Protein AF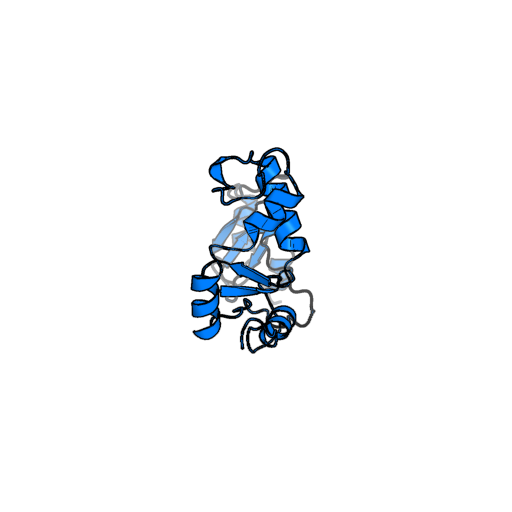-A0A9N9IP94-F1 (afdb_monomer_lite)

Radius of gyration: 28.63 Å; chains: 1; bounding box: 44×35×81 Å

Foldseek 3Di:
DPPFDPVVLVVDPQWLDADPQQQWTQGQLRDIFGHPDRRDCPSVVCCVPVPVRPDDVPDRPVVVVVRVVPPDPDPPLDKDFAPAAQDPLLLVVVVVPPPPDLLVLLCVVCVVQRPPDDDPRVVRDDPVRVVVSVVVCLVPDQWDDDPSHIAGSPDPRMDSDPVSHDPSSVVVVPDPSSD

pLDDT: mean 76.71, std 12.5, range [44.09, 94.31]

Secondary structure (DSSP, 8-state):
-----HHHHHT-TTEEEE-TTSSEEEETTS-EEE-SSTT-HHHHHHHHHTT-----TT---GGGTT-S----S------EE---B-SHHHHHHHHHHTTSSHHHHHHHH-TTTS-SS----TTT--HHHHHHHHHHHHHH-SEEEETTEEEETT--SEES-TTS--HHHHHHHT-GGG-

Structure (mmCIF, N/CA/C/O backbone):
data_AF-A0A9N9IP94-F1
#
_entry.id   AF-A0A9N9IP94-F1
#
loop_
_atom_site.group_PDB
_atom_site.id
_atom_site.type_symbol
_atom_site.label_atom_id
_atom_site.label_alt_id
_atom_site.label_comp_id
_atom_site.label_asym_id
_atom_site.label_entity_id
_atom_site.label_seq_id
_atom_site.pdbx_PDB_ins_code
_atom_site.Cartn_x
_atom_site.Cartn_y
_atom_site.Cartn_z
_atom_site.occupancy
_atom_site.B_iso_or_equiv
_atom_site.auth_seq_id
_atom_site.auth_comp_id
_atom_site.auth_asym_id
_atom_site.auth_atom_id
_atom_site.pdbx_PDB_model_num
ATOM 1 N N . MET A 1 1 ? -20.287 10.902 54.908 1.00 44.88 1 MET A N 1
ATOM 2 C CA . MET A 1 1 ? -19.277 11.498 54.001 1.00 44.88 1 MET A CA 1
ATOM 3 C C . MET A 1 1 ? -18.445 10.383 53.386 1.00 44.88 1 MET A C 1
ATOM 5 O O . MET A 1 1 ? -17.736 9.701 54.119 1.00 44.88 1 MET A O 1
ATOM 9 N N . VAL A 1 2 ? -18.568 10.145 52.079 1.00 49.66 2 VAL A N 1
ATOM 10 C CA . VAL A 1 2 ? -17.808 9.090 51.387 1.00 49.66 2 VAL A CA 1
ATOM 11 C C . VAL A 1 2 ? -16.351 9.548 51.282 1.00 49.66 2 VAL A C 1
ATOM 13 O O . VAL A 1 2 ? -16.037 10.498 50.570 1.00 49.66 2 VAL A O 1
ATOM 16 N N . LYS A 1 3 ? -15.464 8.942 52.081 1.00 61.16 3 LYS A N 1
ATOM 17 C CA . LYS A 1 3 ? -14.059 9.372 52.201 1.00 61.16 3 LYS A CA 1
ATOM 18 C C . LYS A 1 3 ? -13.213 9.046 50.963 1.00 61.16 3 LYS A C 1
ATOM 20 O O . LYS A 1 3 ? -12.215 9.722 50.756 1.00 61.16 3 LYS A O 1
ATOM 25 N N . TYR A 1 4 ? -13.626 8.078 50.144 1.00 65.44 4 TYR A N 1
ATOM 26 C CA . TYR A 1 4 ? -12.831 7.536 49.039 1.00 65.44 4 TYR A CA 1
ATOM 27 C C . TYR A 1 4 ? -13.670 7.509 47.760 1.00 65.44 4 TYR A C 1
ATOM 29 O O . TYR A 1 4 ? -14.569 6.681 47.630 1.00 65.44 4 TYR A O 1
ATOM 37 N N . THR A 1 5 ? -13.412 8.434 46.835 1.00 69.25 5 THR A N 1
ATOM 38 C CA . THR A 1 5 ? -14.057 8.445 45.515 1.00 69.25 5 THR A CA 1
ATOM 39 C C . THR A 1 5 ? -13.023 8.643 44.417 1.00 69.25 5 THR A C 1
ATOM 41 O O . THR A 1 5 ? -11.992 9.295 44.612 1.00 69.25 5 THR A O 1
ATOM 44 N N . LYS A 1 6 ? -13.316 8.090 43.237 1.00 73.69 6 LYS A N 1
ATOM 45 C CA . LYS A 1 6 ? -12.476 8.221 42.043 1.00 73.69 6 LYS A CA 1
ATOM 46 C C . LYS A 1 6 ? -12.249 9.688 41.668 1.00 73.69 6 LYS A C 1
ATOM 48 O O . LYS A 1 6 ? -11.136 10.033 41.277 1.00 73.69 6 LYS A O 1
ATOM 53 N N . GLU A 1 7 ? -13.255 10.557 41.834 1.00 73.25 7 GLU A N 1
ATOM 54 C CA . GLU A 1 7 ? -13.117 11.977 41.482 1.00 73.25 7 GLU A CA 1
ATOM 55 C C . GLU A 1 7 ? -12.096 12.695 42.364 1.00 73.25 7 GLU A C 1
ATOM 57 O O . GLU A 1 7 ? -11.336 13.523 41.870 1.00 73.25 7 GLU A O 1
ATOM 62 N N . ARG A 1 8 ? -12.047 12.380 43.665 1.00 72.88 8 ARG A N 1
ATOM 63 C CA . ARG A 1 8 ? -11.062 12.979 44.578 1.00 72.88 8 ARG A CA 1
ATOM 64 C C . ARG A 1 8 ? -9.642 12.590 44.206 1.00 72.88 8 ARG A C 1
ATOM 66 O O . ARG A 1 8 ? -8.758 13.439 44.215 1.00 72.88 8 ARG A O 1
ATOM 73 N N . LEU A 1 9 ? -9.445 11.330 43.831 1.00 75.62 9 LEU A N 1
ATOM 74 C CA . LEU A 1 9 ? -8.135 10.836 43.441 1.00 75.62 9 LEU A CA 1
ATOM 75 C C . LEU A 1 9 ? -7.680 11.475 42.121 1.00 75.62 9 LEU A C 1
ATOM 77 O O . LEU A 1 9 ? -6.569 11.997 42.062 1.00 75.62 9 LEU A O 1
ATOM 81 N N . LEU A 1 10 ? -8.567 11.551 41.120 1.00 73.38 10 LEU A N 1
ATOM 82 C CA . LEU A 1 10 ? -8.315 12.183 39.814 1.00 73.38 10 LEU A CA 1
ATOM 83 C C . LEU A 1 10 ? -7.973 13.677 39.883 1.00 73.38 10 LEU A C 1
ATOM 85 O O . LEU A 1 10 ? -7.306 14.175 38.982 1.00 73.38 10 LEU A O 1
ATOM 89 N N . LYS A 1 11 ? -8.386 14.396 40.936 1.00 78.31 11 LYS A N 1
ATOM 90 C CA . LYS A 1 11 ? -7.992 15.803 41.131 1.00 78.31 11 LYS A CA 1
ATOM 91 C C . LYS A 1 11 ? -6.483 15.985 41.317 1.00 78.31 11 LYS A C 1
ATOM 93 O O . LYS A 1 11 ? -5.996 17.103 41.175 1.00 78.31 11 LYS A O 1
ATOM 98 N N . ASN A 1 12 ? -5.738 14.923 41.634 1.00 75.00 12 ASN A N 1
ATOM 99 C CA . ASN A 1 12 ? -4.294 15.015 41.801 1.00 75.00 12 ASN A CA 1
ATOM 100 C C . ASN A 1 12 ? -3.590 15.097 40.435 1.00 75.00 12 ASN A C 1
ATOM 102 O O . ASN A 1 12 ? -3.610 14.119 39.683 1.00 75.00 12 ASN A O 1
ATOM 106 N N . PRO A 1 13 ? -2.864 16.192 40.136 1.00 75.31 13 PRO A N 1
ATOM 107 C CA . PRO A 1 13 ? -2.218 16.403 38.837 1.00 75.31 13 PRO A CA 1
ATOM 108 C C . PRO A 1 13 ? -1.090 15.404 38.540 1.00 75.31 13 PRO A C 1
ATOM 110 O O . PRO A 1 13 ? -0.575 15.374 37.426 1.00 75.31 13 PRO A O 1
ATOM 113 N N . MET A 1 14 ? -0.689 14.600 39.526 1.00 74.94 14 MET A N 1
ATOM 114 C CA . MET A 1 14 ? 0.369 13.594 39.436 1.00 74.94 14 MET A CA 1
ATOM 115 C C . MET A 1 14 ? -0.123 12.222 38.957 1.00 74.94 14 MET A C 1
ATOM 117 O O . MET A 1 14 ? 0.700 11.333 38.745 1.00 74.94 14 MET A O 1
ATOM 121 N N . ILE A 1 15 ? -1.432 12.027 38.792 1.00 79.75 15 ILE A N 1
ATOM 122 C CA . ILE A 1 15 ? -2.016 10.754 38.354 1.00 79.75 15 ILE A CA 1
ATOM 123 C C . ILE A 1 15 ? -2.188 10.756 36.836 1.00 79.75 15 ILE A C 1
ATOM 125 O O . ILE A 1 15 ? -2.758 11.684 36.271 1.00 79.75 15 ILE A O 1
ATOM 129 N N . VAL A 1 16 ? -1.699 9.701 36.184 1.00 78.50 16 VAL A N 1
ATOM 130 C CA . VAL A 1 16 ? -1.864 9.463 34.739 1.00 78.50 16 VAL A CA 1
ATOM 131 C C . VAL A 1 16 ? -3.019 8.505 34.485 1.00 78.50 16 VAL A C 1
ATOM 133 O O . VAL A 1 16 ? -3.839 8.718 33.597 1.00 78.50 16 VAL A O 1
ATOM 136 N N . HIS A 1 17 ? -3.085 7.432 35.272 1.00 80.25 17 HIS A N 1
ATOM 137 C CA . HIS A 1 17 ? -4.063 6.371 35.087 1.00 80.25 17 HIS A CA 1
ATOM 138 C C . HIS A 1 17 ? -4.477 5.770 36.430 1.00 80.25 17 HIS A C 1
ATOM 140 O O . HIS A 1 17 ? -3.678 5.698 37.364 1.00 80.25 17 HIS A O 1
ATOM 146 N N . ILE A 1 18 ? -5.729 5.327 36.506 1.00 79.31 18 ILE A N 1
ATOM 147 C CA . ILE A 1 18 ? -6.293 4.575 37.625 1.00 79.31 18 ILE A CA 1
ATOM 148 C C . ILE A 1 18 ? -6.847 3.291 37.023 1.00 79.31 18 ILE A C 1
ATOM 150 O O . ILE A 1 18 ? -7.626 3.372 36.071 1.00 79.31 18 ILE A O 1
ATOM 154 N N . SER A 1 19 ? -6.468 2.143 37.579 1.00 79.88 19 SER A N 1
ATOM 155 C CA . SER A 1 19 ? -6.988 0.853 37.135 1.00 79.88 19 SER A CA 1
ATOM 156 C C . SER A 1 19 ? -8.506 0.769 37.307 1.00 79.88 19 SER A C 1
ATOM 158 O O . SER A 1 19 ? -9.093 1.431 38.170 1.00 79.88 19 SER A O 1
ATOM 160 N N . ASP A 1 20 ? -9.158 -0.079 36.514 1.00 74.12 20 ASP A N 1
ATOM 161 C CA . ASP A 1 20 ? -10.619 -0.229 36.542 1.00 74.12 20 ASP A CA 1
ATOM 162 C C . ASP A 1 20 ? -11.141 -0.696 37.911 1.00 74.12 20 ASP A C 1
ATOM 164 O O . ASP A 1 20 ? -12.222 -0.296 38.339 1.00 74.12 20 ASP A O 1
ATOM 168 N N . CYS A 1 21 ? -10.336 -1.465 38.651 1.00 73.44 21 CYS A N 1
ATOM 169 C CA . CYS A 1 21 ? -10.636 -1.890 40.019 1.00 73.44 21 CYS A CA 1
ATOM 170 C C . CYS A 1 21 ? -10.331 -0.822 41.089 1.00 73.44 21 CYS A C 1
ATOM 172 O O . CYS A 1 21 ? -10.621 -1.033 42.266 1.00 73.44 21 CYS A O 1
ATOM 174 N N . GLY A 1 22 ? -9.729 0.312 40.714 1.00 72.94 22 GLY A N 1
ATOM 175 C CA . GLY A 1 22 ? -9.404 1.423 41.613 1.00 72.94 22 GLY A CA 1
ATOM 176 C C . GLY A 1 22 ? -8.302 1.129 42.635 1.00 72.94 22 GLY A C 1
ATOM 177 O O . GLY A 1 22 ? -8.062 1.957 43.512 1.00 72.94 22 GLY A O 1
ATOM 178 N N . LEU A 1 23 ? -7.653 -0.035 42.546 1.00 81.75 23 LEU A N 1
ATOM 179 C CA . LEU A 1 23 ? -6.617 -0.502 43.475 1.00 81.75 23 LEU A CA 1
ATOM 180 C C . LEU A 1 23 ? -5.198 -0.173 43.014 1.00 81.75 23 LEU A C 1
ATOM 182 O O . LEU A 1 23 ? -4.262 -0.337 43.787 1.00 81.75 23 LEU A O 1
ATOM 186 N N . GLU A 1 24 ? -5.013 0.283 41.780 1.00 84.19 24 GLU A N 1
ATOM 187 C CA . GLU A 1 24 ? -3.702 0.655 41.259 1.00 84.19 24 GLU A CA 1
ATOM 188 C C . GLU A 1 24 ? -3.777 2.027 40.603 1.00 84.19 24 GLU A C 1
ATOM 190 O O . GLU A 1 24 ? -4.726 2.344 39.881 1.00 84.19 24 GLU A O 1
ATOM 195 N N . VAL A 1 25 ? -2.765 2.850 40.861 1.00 84.38 25 VAL A N 1
ATOM 196 C CA . VAL A 1 25 ? -2.620 4.164 40.237 1.00 84.38 25 VAL A CA 1
ATOM 197 C C . VAL A 1 25 ? -1.240 4.318 39.634 1.00 84.38 25 VAL A C 1
ATOM 199 O O . VAL A 1 25 ? -0.229 3.979 40.249 1.00 84.38 25 VAL A O 1
ATOM 202 N N . THR A 1 26 ? -1.198 4.862 38.427 1.00 82.19 26 THR A N 1
ATOM 203 C CA . THR A 1 26 ? 0.042 5.190 37.734 1.00 82.19 26 THR A CA 1
ATOM 204 C C . THR A 1 26 ? 0.355 6.657 37.968 1.00 82.19 26 THR A C 1
ATOM 206 O O . THR A 1 26 ? -0.405 7.543 37.568 1.00 82.19 26 THR A O 1
ATOM 209 N N . CYS A 1 27 ? 1.484 6.913 38.621 1.00 82.69 27 CYS A N 1
ATOM 210 C CA . CYS A 1 27 ? 2.019 8.256 38.805 1.00 82.69 27 CYS A CA 1
ATOM 211 C C . CYS A 1 27 ? 2.689 8.752 37.511 1.00 82.69 27 CYS A C 1
ATOM 213 O O . CYS A 1 27 ? 3.225 7.952 36.743 1.00 82.69 27 CYS A O 1
ATOM 215 N N . LYS A 1 28 ? 2.758 10.072 37.297 1.00 79.12 28 LYS A N 1
ATOM 216 C CA . LYS A 1 28 ? 3.520 10.708 36.202 1.00 79.12 28 LYS A CA 1
ATOM 217 C C . LYS A 1 28 ? 5.004 10.339 36.182 1.00 79.12 28 LYS A C 1
ATOM 219 O O . LYS A 1 28 ? 5.631 10.401 35.129 1.00 79.12 28 LYS A O 1
ATOM 224 N N . CYS A 1 29 ? 5.560 9.895 37.311 1.00 75.44 29 CYS A N 1
ATOM 225 C CA . CYS A 1 29 ? 6.908 9.325 37.359 1.00 75.44 29 CYS A CA 1
ATOM 226 C C . CYS A 1 29 ? 7.031 7.952 36.659 1.00 75.44 29 CYS A C 1
ATOM 228 O O . CYS A 1 29 ? 8.127 7.405 36.591 1.00 75.44 29 CYS A O 1
ATOM 230 N N . GLY A 1 30 ? 5.927 7.369 36.176 1.00 73.62 30 GLY A N 1
ATOM 231 C CA . GLY A 1 30 ? 5.867 6.050 35.539 1.00 73.62 30 GLY A CA 1
ATOM 232 C C . GLY A 1 30 ? 5.705 4.879 36.514 1.00 73.62 30 GLY A C 1
ATOM 233 O O . GLY A 1 30 ? 5.562 3.740 36.080 1.00 73.62 30 GLY A O 1
ATOM 234 N N . LYS A 1 31 ? 5.707 5.124 37.832 1.00 81.25 31 LYS A N 1
ATOM 235 C CA . LYS A 1 31 ? 5.550 4.069 38.842 1.00 81.25 31 LYS A CA 1
ATOM 236 C C . LYS A 1 31 ? 4.079 3.694 39.029 1.00 81.25 31 LYS A C 1
ATOM 238 O O . LYS A 1 31 ? 3.238 4.566 39.251 1.00 81.25 31 LYS A O 1
ATOM 243 N N . VAL A 1 32 ? 3.806 2.390 39.021 1.00 84.62 32 VAL A N 1
ATOM 244 C CA . VAL A 1 32 ? 2.514 1.817 39.422 1.00 84.62 32 VAL A CA 1
ATOM 245 C C . VAL A 1 32 ? 2.498 1.640 40.939 1.00 84.62 32 VAL A C 1
ATOM 247 O O . VAL A 1 32 ? 3.391 1.016 41.517 1.00 84.62 32 VAL A O 1
ATOM 250 N N . ILE A 1 33 ? 1.497 2.219 41.593 1.00 83.19 33 ILE A N 1
ATOM 251 C CA . ILE A 1 33 ? 1.335 2.235 43.046 1.00 83.19 33 ILE A CA 1
ATOM 252 C C . ILE A 1 33 ? 0.079 1.443 43.386 1.00 83.19 33 ILE A C 1
ATOM 254 O O . ILE A 1 33 ? -1.024 1.818 42.992 1.00 83.19 33 ILE A O 1
ATOM 258 N N . LYS A 1 34 ? 0.253 0.356 44.140 1.00 84.62 34 LYS A N 1
ATOM 259 C CA . LYS A 1 34 ? -0.853 -0.460 44.647 1.00 84.62 34 LYS A CA 1
ATOM 260 C C . LYS A 1 34 ? -1.420 0.170 45.912 1.00 84.62 34 LYS A C 1
ATOM 262 O O . LYS A 1 34 ? -0.703 0.349 46.894 1.00 84.62 34 LYS A O 1
ATOM 267 N N . LEU A 1 35 ? -2.698 0.508 45.882 1.00 82.81 35 LEU A N 1
ATOM 268 C CA . LEU A 1 35 ? -3.445 1.042 47.008 1.00 82.81 35 LEU A CA 1
ATOM 269 C C . LEU A 1 35 ? -3.947 -0.107 47.888 1.00 82.81 35 LEU A C 1
ATOM 271 O O . LEU A 1 35 ? -4.323 -1.170 47.400 1.00 82.81 35 LEU A O 1
ATOM 275 N N . LYS A 1 36 ? -3.991 0.113 49.207 1.00 76.94 36 LYS A N 1
ATOM 276 C CA . LYS A 1 36 ? -4.551 -0.868 50.158 1.00 76.94 36 LYS A CA 1
ATOM 277 C C . LYS A 1 36 ? -6.078 -0.961 50.081 1.00 76.94 36 LYS A C 1
ATOM 279 O O . LYS A 1 36 ? -6.655 -1.960 50.499 1.00 76.94 36 LYS A O 1
ATOM 284 N N . ARG A 1 37 ? -6.728 0.098 49.596 1.00 77.19 37 ARG A N 1
ATOM 285 C CA . ARG A 1 37 ? -8.175 0.215 49.394 1.00 77.19 37 ARG A CA 1
ATOM 286 C C . ARG A 1 37 ? -8.431 0.965 48.094 1.00 77.19 37 ARG A C 1
ATOM 288 O O . ARG A 1 37 ? -7.627 1.814 47.710 1.00 77.19 37 ARG A O 1
ATOM 295 N N . ALA A 1 38 ? -9.541 0.655 47.431 1.00 76.12 38 ALA A N 1
ATOM 296 C CA . ALA A 1 38 ? -9.887 1.317 46.184 1.00 76.12 38 ALA A CA 1
ATOM 297 C C . ALA A 1 38 ? -10.047 2.830 46.408 1.00 76.12 38 ALA A C 1
ATOM 299 O O . ALA A 1 38 ? -10.731 3.257 47.340 1.00 76.12 38 ALA A O 1
ATOM 300 N N . TYR A 1 39 ? -9.403 3.621 45.552 1.00 75.25 39 TYR A N 1
ATOM 301 C CA . TYR A 1 39 ? -9.415 5.088 45.578 1.00 75.25 39 TYR A CA 1
ATOM 302 C C . TYR A 1 39 ? -8.813 5.753 46.836 1.00 75.25 39 TYR A C 1
ATOM 304 O O . TYR A 1 39 ? -9.134 6.903 47.142 1.00 75.25 39 TYR A O 1
ATOM 312 N N . ASP A 1 40 ? -7.945 5.055 47.574 1.00 78.56 40 ASP A N 1
ATOM 313 C CA . ASP A 1 40 ? -7.261 5.605 48.751 1.00 78.56 40 ASP A CA 1
ATOM 314 C C . ASP A 1 40 ? -6.117 6.565 48.370 1.00 78.56 40 ASP A C 1
ATOM 316 O O . ASP A 1 40 ? -5.061 6.156 47.886 1.00 78.56 40 ASP A O 1
ATOM 320 N N . GLU A 1 41 ? -6.317 7.859 48.621 1.00 77.06 41 GLU A N 1
ATOM 321 C CA . GLU A 1 41 ? -5.342 8.914 48.329 1.00 77.06 41 GLU A CA 1
ATOM 322 C C . GLU A 1 41 ? -4.121 8.894 49.260 1.00 77.06 41 GLU A C 1
ATOM 324 O O . GLU A 1 41 ? -3.047 9.340 48.860 1.00 77.06 41 GLU A O 1
ATOM 329 N N . VAL A 1 42 ? -4.231 8.342 50.475 1.00 79.50 42 VAL A N 1
ATOM 330 C CA . VAL A 1 42 ? -3.175 8.444 51.501 1.00 79.50 42 VAL A CA 1
ATOM 331 C C . VAL A 1 42 ? -1.896 7.744 51.050 1.00 79.50 42 VAL A C 1
ATOM 333 O O . VAL A 1 42 ? -0.792 8.260 51.227 1.00 79.50 42 VAL A O 1
ATOM 336 N N . TYR A 1 43 ? -2.036 6.578 50.420 1.00 75.69 43 TYR A N 1
ATOM 337 C CA . TYR A 1 43 ? -0.892 5.799 49.954 1.00 75.69 43 TYR A CA 1
ATOM 338 C C . TYR A 1 43 ? -0.213 6.446 48.737 1.00 7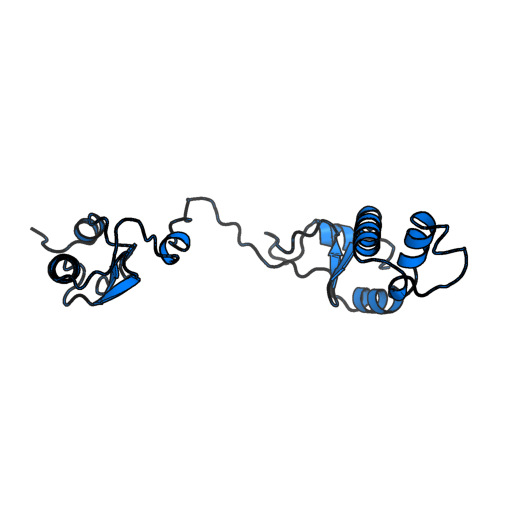5.69 43 TYR A C 1
ATOM 340 O O . TYR A 1 43 ? 1.013 6.442 48.621 1.00 75.69 43 TYR A O 1
ATOM 348 N N . PHE A 1 44 ? -1.004 7.074 47.865 1.00 79.50 44 PHE A N 1
ATOM 349 C CA . PHE A 1 44 ? -0.490 7.844 46.737 1.00 79.50 44 PHE A CA 1
ATOM 350 C C . PHE A 1 44 ? 0.229 9.124 47.192 1.00 79.50 44 PHE A C 1
ATOM 352 O O . PHE A 1 44 ? 1.333 9.415 46.735 1.00 79.50 44 PHE A O 1
ATOM 359 N N . LEU A 1 45 ? -0.343 9.854 48.151 1.00 77.62 45 LEU A N 1
ATOM 360 C CA . LEU A 1 45 ? 0.282 11.038 48.744 1.00 77.62 45 LEU A CA 1
ATOM 361 C C . LEU A 1 45 ? 1.572 10.683 49.486 1.00 77.62 45 LEU A C 1
ATOM 363 O O . LEU A 1 45 ? 2.549 11.420 49.399 1.00 77.62 45 LEU A O 1
ATOM 367 N N . SER A 1 46 ? 1.623 9.523 50.147 1.00 80.19 46 SER A N 1
ATOM 368 C CA . SER A 1 46 ? 2.863 9.015 50.737 1.00 80.19 46 SER A CA 1
ATOM 369 C C . SER A 1 46 ? 3.956 8.834 49.681 1.00 80.19 46 SER A C 1
ATOM 371 O O . SER A 1 46 ? 5.092 9.225 49.928 1.00 80.19 46 SER A O 1
ATOM 373 N N . HIS A 1 47 ? 3.641 8.336 48.482 1.00 82.62 47 HIS A N 1
ATOM 374 C CA . HIS A 1 47 ? 4.618 8.236 47.392 1.00 82.62 47 HIS A CA 1
ATOM 375 C C . HIS A 1 47 ? 5.173 9.603 46.953 1.00 82.62 47 HIS A C 1
ATOM 377 O O . HIS A 1 47 ? 6.376 9.711 46.713 1.00 82.62 47 HIS A O 1
ATOM 383 N N . ILE A 1 48 ? 4.317 10.627 46.867 1.00 77.56 48 ILE A N 1
ATOM 384 C CA . ILE A 1 48 ? 4.727 11.996 46.518 1.00 77.56 48 ILE A CA 1
ATOM 385 C C . ILE A 1 48 ? 5.606 12.584 47.628 1.00 77.56 48 ILE A C 1
ATOM 387 O O . ILE A 1 48 ? 6.698 13.074 47.355 1.00 77.56 48 ILE A O 1
ATOM 391 N N . ASN A 1 49 ? 5.158 12.482 48.880 1.00 78.19 49 ASN A N 1
ATOM 392 C CA . ASN A 1 49 ? 5.771 13.173 50.015 1.00 78.19 49 ASN A CA 1
ATOM 393 C C . ASN A 1 49 ? 7.024 12.472 50.566 1.00 78.19 49 ASN A C 1
ATOM 395 O O . ASN A 1 49 ? 7.861 13.122 51.180 1.00 78.19 49 ASN A O 1
ATOM 399 N N . SER A 1 50 ? 7.174 11.159 50.363 1.00 70.44 50 SER A N 1
ATOM 400 C CA . SER A 1 50 ? 8.315 10.377 50.882 1.00 70.44 50 SER A CA 1
ATOM 401 C C . SER A 1 50 ? 9.580 10.457 50.019 1.00 70.44 50 SER A C 1
ATOM 403 O O . SER A 1 50 ? 10.531 9.719 50.262 1.00 70.44 50 SER A O 1
ATOM 405 N N . GLY A 1 51 ? 9.598 11.289 48.970 1.00 64.31 51 GLY A N 1
ATOM 406 C CA . GLY A 1 51 ? 10.714 11.347 48.015 1.00 64.31 51 GLY A CA 1
ATOM 407 C C . GLY A 1 51 ? 10.833 10.103 47.120 1.00 64.31 51 GLY A C 1
ATOM 408 O O . GLY A 1 51 ? 11.764 9.986 46.328 1.00 64.31 51 GLY A O 1
ATOM 409 N N . GLY A 1 52 ? 9.879 9.166 47.201 1.00 65.81 52 GLY A N 1
ATOM 410 C CA . GLY A 1 52 ? 9.814 7.991 46.329 1.00 65.81 52 GLY A CA 1
ATOM 411 C C . GLY A 1 52 ? 9.382 8.309 44.891 1.00 65.81 52 GLY A C 1
ATOM 412 O O . GLY A 1 52 ? 9.500 7.447 44.012 1.00 65.81 52 GLY A O 1
ATOM 413 N N . CYS A 1 53 ? 8.866 9.515 44.647 1.00 75.25 53 CYS A N 1
ATOM 414 C CA . CYS A 1 53 ? 8.508 10.019 43.329 1.00 75.25 53 CYS A CA 1
ATOM 415 C C . CYS A 1 53 ? 9.729 10.637 42.636 1.00 75.25 53 CYS A C 1
ATOM 417 O O . CYS A 1 53 ? 10.248 11.656 43.073 1.00 75.25 53 CYS A O 1
ATOM 419 N N . LYS A 1 54 ? 10.161 10.039 41.520 1.00 75.06 54 LYS A N 1
ATOM 420 C CA . LYS A 1 54 ? 11.271 10.545 40.689 1.00 75.06 54 LYS A CA 1
ATOM 421 C C . LYS A 1 54 ? 10.817 11.526 39.601 1.00 75.06 54 LYS A C 1
ATOM 423 O O . LYS A 1 54 ? 11.540 11.738 38.633 1.00 75.06 54 LYS A O 1
ATOM 428 N N . PHE A 1 55 ? 9.600 12.061 39.703 1.00 69.31 55 PHE A N 1
ATOM 429 C CA . PHE A 1 55 ? 9.129 13.067 38.756 1.00 69.31 55 PHE A CA 1
ATOM 430 C C . PHE A 1 55 ? 9.920 14.358 38.989 1.00 69.31 55 PHE A C 1
ATOM 432 O O . PHE A 1 55 ? 9.763 14.996 40.025 1.00 69.31 55 PHE A O 1
ATOM 439 N N . GLN A 1 56 ? 10.803 14.693 38.052 1.00 61.94 56 GLN A N 1
ATOM 440 C CA . GLN A 1 56 ? 11.499 15.974 38.015 1.00 61.94 56 GLN A CA 1
ATOM 441 C C . GLN A 1 56 ? 10.684 16.923 37.139 1.00 61.94 56 GLN A C 1
ATOM 443 O O . GLN A 1 56 ? 10.305 16.543 36.026 1.00 61.94 56 GLN A O 1
ATOM 448 N N . ASP A 1 57 ? 10.414 18.134 37.627 1.00 52.28 57 ASP A N 1
ATOM 449 C CA . ASP A 1 57 ? 9.809 19.184 36.807 1.00 52.28 57 ASP A CA 1
ATOM 450 C C . ASP A 1 57 ? 10.631 19.354 35.519 1.00 52.28 57 ASP A C 1
ATOM 452 O O . ASP A 1 57 ? 11.830 19.621 35.559 1.00 52.28 57 ASP A O 1
ATOM 456 N N . GLY A 1 58 ? 9.988 19.118 34.371 1.00 53.09 58 GLY A N 1
ATOM 457 C CA . GLY A 1 58 ? 10.604 19.198 33.042 1.00 53.09 58 GLY A CA 1
ATOM 458 C C . GLY A 1 58 ? 10.897 17.859 32.351 1.00 53.09 58 GLY A C 1
ATOM 459 O O . GLY A 1 58 ? 11.030 17.847 31.128 1.00 53.09 58 GLY A O 1
ATOM 460 N N . VAL A 1 59 ? 10.916 16.718 33.057 1.00 54.81 59 VAL A N 1
ATOM 461 C CA . VAL A 1 59 ? 11.067 15.394 32.417 1.00 54.81 59 VAL A CA 1
ATOM 462 C C . VAL A 1 59 ? 9.691 14.783 32.168 1.00 54.81 59 VAL A C 1
ATOM 464 O O . VAL A 1 59 ? 9.105 14.096 33.007 1.00 54.81 59 VAL A O 1
ATOM 467 N N . VAL A 1 60 ? 9.152 15.040 30.979 1.00 55.78 60 VAL A N 1
ATOM 468 C CA . VAL A 1 60 ? 7.906 14.422 30.523 1.00 55.78 60 VAL A CA 1
ATOM 469 C C . VAL A 1 60 ? 8.215 12.976 30.129 1.00 55.78 60 VAL A C 1
ATOM 471 O O . VAL A 1 60 ? 8.869 12.731 29.119 1.00 55.78 60 VAL A O 1
ATOM 474 N N . SER A 1 61 ? 7.763 12.004 30.929 1.00 59.75 61 SER A N 1
ATOM 475 C CA . SER A 1 61 ? 7.828 10.584 30.556 1.00 59.75 61 SER A CA 1
ATOM 476 C C . SER A 1 61 ? 7.223 10.388 29.166 1.00 59.75 61 SER A C 1
ATOM 478 O O . SER A 1 61 ? 6.133 10.897 28.901 1.00 59.75 61 SER A O 1
ATOM 480 N N . ILE A 1 62 ? 7.884 9.619 28.295 1.00 62.56 62 ILE A N 1
ATOM 481 C CA . ILE A 1 62 ? 7.360 9.294 26.959 1.00 62.56 62 ILE A CA 1
ATOM 482 C C . ILE A 1 62 ? 5.961 8.658 27.034 1.00 62.56 62 ILE A C 1
ATOM 484 O O . ILE A 1 62 ? 5.158 8.811 26.121 1.00 62.56 62 ILE A O 1
ATOM 488 N N . LEU A 1 63 ? 5.620 8.025 28.164 1.00 56.53 63 LEU A N 1
ATOM 489 C CA . LEU A 1 63 ? 4.283 7.488 28.426 1.00 56.53 63 LEU A CA 1
ATOM 490 C C . LEU A 1 63 ? 3.190 8.565 28.403 1.00 56.53 63 LEU A C 1
ATOM 492 O O . LEU A 1 63 ? 2.058 8.248 28.057 1.00 56.53 63 LEU A O 1
ATOM 496 N N . ASN A 1 64 ? 3.512 9.831 28.694 1.00 56.50 64 ASN A N 1
ATOM 497 C CA . ASN A 1 64 ? 2.549 10.926 28.578 1.00 56.50 64 ASN A CA 1
ATOM 498 C C . ASN A 1 64 ? 2.130 11.174 27.116 1.00 56.50 64 ASN A C 1
ATOM 500 O O . ASN A 1 64 ? 0.981 11.549 26.899 1.00 56.50 64 ASN A O 1
ATOM 504 N N . TYR A 1 65 ? 2.996 10.906 26.127 1.00 56.16 65 TYR A N 1
ATOM 505 C CA . TYR A 1 65 ? 2.642 10.972 24.697 1.00 56.16 65 TYR A CA 1
ATOM 506 C C . TYR A 1 65 ? 1.733 9.821 24.260 1.00 56.16 65 TYR A C 1
ATOM 508 O O . TYR A 1 65 ? 0.956 9.966 23.322 1.00 56.16 65 TYR A O 1
ATOM 516 N N . PHE A 1 66 ? 1.806 8.690 24.960 1.00 57.28 66 PHE A N 1
ATOM 517 C CA . PHE A 1 66 ? 0.948 7.528 24.732 1.00 57.28 66 PHE A CA 1
ATOM 518 C C . PHE A 1 66 ? -0.292 7.518 25.637 1.00 57.28 66 PHE A C 1
ATOM 520 O O . PHE A 1 66 ? -1.020 6.523 25.662 1.00 57.28 66 PHE A O 1
ATOM 527 N N . SER A 1 67 ? -0.555 8.606 26.376 1.00 53.28 67 SER A N 1
ATOM 528 C CA . SER A 1 67 ? -1.768 8.718 27.187 1.00 53.28 67 SER A CA 1
ATOM 529 C C . SER A 1 67 ? -2.996 8.560 26.284 1.00 53.28 67 SER A C 1
ATOM 531 O O . SER A 1 67 ? -3.097 9.242 25.264 1.00 53.28 67 SER A O 1
ATOM 533 N N . PRO A 1 68 ? -3.970 7.710 26.642 1.00 47.59 68 PRO A N 1
ATOM 534 C CA . PRO A 1 68 ? -5.118 7.388 25.796 1.00 47.59 68 PRO A CA 1
ATOM 535 C C . PRO A 1 68 ? -6.183 8.501 25.763 1.00 47.59 68 PRO A C 1
ATOM 537 O O . PRO A 1 68 ? -7.364 8.220 25.568 1.00 47.59 68 PRO A O 1
ATOM 540 N N . THR A 1 69 ? -5.804 9.770 25.949 1.00 46.28 69 THR A N 1
ATOM 541 C CA . THR A 1 69 ? -6.723 10.917 25.869 1.00 46.28 69 THR A CA 1
ATOM 542 C C . THR A 1 69 ? -7.099 11.306 24.440 1.00 46.28 69 THR A C 1
ATOM 544 O O . THR A 1 69 ? -7.892 12.220 24.261 1.00 46.28 69 THR A O 1
ATOM 547 N N . LEU A 1 70 ? -6.674 10.552 23.422 1.00 47.66 70 LEU A N 1
ATOM 548 C CA . LEU A 1 70 ? -7.345 10.535 22.118 1.00 47.66 70 LEU A CA 1
ATOM 549 C C . LEU A 1 70 ? -8.539 9.567 22.143 1.00 47.66 70 LEU A C 1
ATOM 551 O O . LEU A 1 70 ? -8.576 8.555 21.446 1.00 47.66 70 LEU A O 1
ATOM 555 N N . LYS A 1 71 ? -9.533 9.881 22.969 1.00 47.31 71 LYS A N 1
ATOM 556 C CA . LYS A 1 71 ? -10.918 9.485 22.699 1.00 47.31 71 LYS A CA 1
ATOM 557 C C . LYS A 1 71 ? -11.766 10.744 22.703 1.00 47.31 71 LYS A C 1
ATOM 559 O O . LYS A 1 71 ? -12.675 10.892 23.513 1.00 47.31 71 LYS A O 1
ATOM 564 N N . ASP A 1 72 ? -11.442 11.648 21.784 1.00 44.09 72 ASP A N 1
ATOM 565 C CA . ASP A 1 72 ? -12.457 12.558 21.279 1.00 44.09 72 ASP A CA 1
ATOM 566 C C . ASP A 1 72 ? -13.594 11.714 20.705 1.00 44.09 72 ASP A C 1
ATOM 568 O O . ASP A 1 72 ? -13.367 10.693 20.051 1.00 44.09 72 ASP A O 1
ATOM 572 N N . ASN A 1 73 ? -14.820 12.134 21.002 1.00 47.78 73 ASN A N 1
ATOM 573 C CA . ASN A 1 73 ? -16.075 11.546 20.550 1.00 47.78 73 ASN A CA 1
ATOM 574 C C . ASN A 1 73 ? -16.257 11.695 19.026 1.00 47.78 73 ASN A C 1
ATOM 576 O O . ASN A 1 73 ? -17.240 12.264 18.561 1.00 47.78 73 ASN A O 1
ATOM 580 N N . GLN A 1 74 ? -15.316 11.195 18.231 1.00 50.94 74 GLN A N 1
ATOM 581 C CA . GLN A 1 74 ? -15.538 10.911 16.825 1.00 50.94 74 GLN A CA 1
ATOM 582 C C . GLN A 1 74 ? -15.946 9.443 16.696 1.00 50.94 74 GLN A C 1
ATOM 584 O O . GLN A 1 74 ? -15.332 8.583 17.335 1.00 50.94 74 GLN A O 1
ATOM 589 N N . PRO A 1 75 ? -16.958 9.114 15.874 1.00 49.25 75 PRO A N 1
ATOM 590 C CA . PRO A 1 75 ? -17.205 7.731 15.508 1.00 49.25 75 PRO A CA 1
ATOM 591 C C . PRO A 1 75 ? -15.915 7.184 14.895 1.00 49.25 75 PRO A C 1
ATOM 593 O O . PRO A 1 75 ? -15.522 7.567 13.792 1.00 49.25 75 PRO A O 1
ATOM 596 N N . THR A 1 76 ? -15.221 6.318 15.636 1.00 55.66 76 THR A N 1
ATOM 597 C CA . THR A 1 76 ? -14.050 5.606 15.139 1.00 55.66 76 THR A CA 1
ATOM 598 C C . THR A 1 76 ? -14.558 4.625 14.098 1.00 55.66 76 THR A C 1
ATOM 600 O O . THR A 1 76 ? -14.918 3.484 14.384 1.00 55.66 76 THR A O 1
ATOM 603 N N . THR A 1 77 ? -14.669 5.098 12.858 1.00 68.44 77 THR A N 1
ATOM 604 C CA . THR A 1 77 ? -14.866 4.213 11.718 1.00 68.44 77 THR A CA 1
ATOM 605 C C . THR A 1 77 ? -13.753 3.179 11.795 1.00 68.44 77 THR A C 1
ATOM 607 O O . THR A 1 77 ? -12.570 3.525 11.772 1.00 68.44 77 THR A O 1
ATOM 610 N N . LYS A 1 78 ? -14.128 1.913 12.020 1.00 78.69 78 LYS A N 1
ATOM 611 C CA . LYS A 1 78 ? -13.162 0.822 12.164 1.00 78.69 78 LYS A CA 1
ATOM 612 C C . LYS A 1 78 ? -12.235 0.863 10.954 1.00 78.69 78 LYS A C 1
ATOM 614 O O . LYS A 1 78 ? -12.691 0.722 9.822 1.00 78.69 78 LYS A O 1
ATOM 619 N N . ARG A 1 79 ? -10.948 1.101 11.203 1.00 87.88 79 ARG A N 1
ATOM 620 C CA . ARG A 1 79 ? -9.910 1.065 10.176 1.00 87.88 79 ARG A CA 1
ATOM 621 C C . ARG A 1 79 ? -9.362 -0.350 10.090 1.00 87.88 79 ARG A C 1
ATOM 623 O O . ARG A 1 79 ? -9.008 -0.949 11.102 1.00 87.88 79 ARG A O 1
ATOM 630 N N . TYR A 1 80 ? -9.288 -0.863 8.875 1.00 89.50 80 TYR A N 1
ATOM 631 C CA . TYR A 1 80 ? -8.694 -2.145 8.536 1.00 89.50 80 TYR A CA 1
ATOM 632 C C . TYR A 1 80 ? -7.443 -1.907 7.698 1.00 89.50 80 TYR A C 1
ATOM 634 O O . TYR A 1 80 ? -7.361 -0.927 6.954 1.00 89.50 80 TYR A O 1
ATOM 642 N N . THR A 1 81 ? -6.478 -2.816 7.786 1.00 93.19 81 THR A N 1
ATOM 643 C CA . THR A 1 81 ? -5.405 -2.885 6.796 1.00 93.19 81 THR A CA 1
A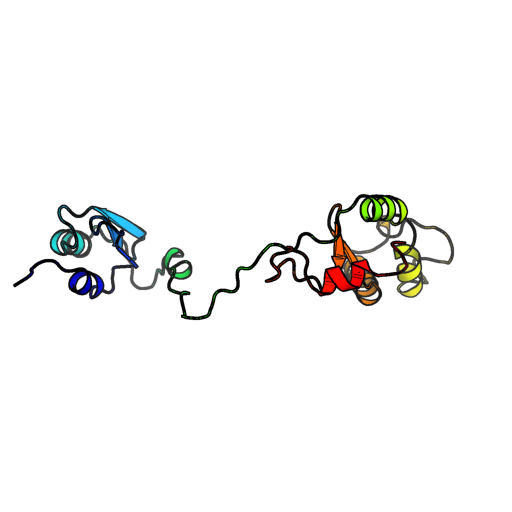TOM 644 C C . THR A 1 81 ? -6.011 -3.246 5.444 1.00 93.19 81 THR A C 1
ATOM 646 O O . THR A 1 81 ? -6.816 -4.174 5.342 1.00 93.19 81 THR A O 1
ATOM 649 N N . CYS A 1 82 ? -5.655 -2.490 4.409 1.00 93.69 82 CYS A N 1
ATOM 650 C CA . CYS A 1 82 ? -6.055 -2.799 3.048 1.00 93.69 82 CYS A CA 1
ATOM 651 C C . CYS A 1 82 ? -5.339 -4.081 2.612 1.00 93.69 82 CYS A C 1
ATOM 653 O O . CYS A 1 82 ? -4.115 -4.156 2.734 1.00 93.69 82 CYS A O 1
ATOM 655 N N . THR A 1 83 ? -6.072 -5.067 2.104 1.00 93.88 83 THR A N 1
ATOM 656 C CA . THR A 1 83 ? -5.518 -6.342 1.625 1.00 93.88 83 THR A CA 1
ATOM 657 C C . THR A 1 83 ? -4.781 -6.180 0.301 1.00 93.88 83 THR A C 1
ATOM 659 O O . THR A 1 83 ? -3.803 -6.878 0.069 1.00 93.88 83 THR A O 1
ATOM 662 N N . GLY A 1 84 ? -5.194 -5.217 -0.530 1.00 93.00 84 GLY A N 1
ATOM 663 C CA . GLY A 1 84 ? -4.757 -5.130 -1.923 1.00 93.00 84 GLY A CA 1
ATOM 664 C C . GLY A 1 84 ? -5.337 -6.265 -2.773 1.00 93.00 84 GLY A C 1
ATOM 665 O O . GLY A 1 84 ? -6.271 -6.947 -2.350 1.00 93.00 84 GLY A O 1
ATOM 666 N N . LEU A 1 85 ? -4.806 -6.426 -3.983 1.00 92.69 85 LEU A N 1
ATOM 667 C CA . LEU A 1 85 ? -5.205 -7.444 -4.951 1.00 92.69 85 LEU A CA 1
ATOM 668 C C . LEU A 1 85 ? -4.210 -8.615 -4.898 1.00 92.69 85 LEU A C 1
ATOM 670 O O . LEU A 1 85 ? -3.064 -8.484 -5.334 1.00 92.69 85 LEU A O 1
ATOM 674 N N . ASP A 1 86 ? -4.632 -9.748 -4.334 1.00 90.44 86 ASP A N 1
ATOM 675 C CA . ASP A 1 86 ? -3.767 -10.897 -4.002 1.00 90.44 86 ASP A CA 1
ATOM 676 C C . ASP A 1 86 ? -4.261 -12.254 -4.556 1.00 90.44 86 ASP A C 1
ATOM 678 O O . ASP A 1 86 ? -3.683 -13.310 -4.271 1.00 90.44 86 ASP A O 1
ATOM 682 N N . SER A 1 87 ? -5.305 -12.230 -5.388 1.00 89.00 87 SER A N 1
ATOM 683 C CA . SER A 1 87 ? -5.824 -13.392 -6.125 1.00 89.00 87 SER A CA 1
ATOM 684 C C . SER A 1 87 ? -4.768 -14.016 -7.067 1.00 89.00 87 SER A C 1
ATOM 686 O O . SER A 1 87 ? -3.853 -13.317 -7.521 1.00 89.00 87 SER A O 1
ATOM 688 N N . PRO A 1 88 ? -4.878 -15.322 -7.406 1.00 88.25 88 PRO A N 1
ATOM 689 C CA . PRO A 1 88 ? -3.954 -16.011 -8.313 1.00 88.25 88 PRO A CA 1
ATOM 690 C C . PRO A 1 88 ? -3.682 -15.296 -9.642 1.00 88.25 88 PRO A C 1
ATOM 692 O O . PRO A 1 88 ? -2.552 -15.339 -10.122 1.00 88.25 88 PRO A O 1
ATOM 695 N N . ILE A 1 89 ? -4.676 -14.597 -10.202 1.00 86.62 89 ILE A N 1
ATOM 696 C CA . ILE A 1 89 ? -4.533 -13.835 -11.454 1.00 86.62 89 ILE A CA 1
ATOM 697 C C . ILE A 1 89 ? -3.470 -12.734 -11.298 1.00 86.62 89 ILE A C 1
ATOM 699 O O . ILE A 1 89 ? -2.563 -12.616 -12.120 1.00 86.62 89 ILE A O 1
ATOM 703 N N . TYR A 1 90 ? -3.500 -11.989 -10.190 1.00 87.38 90 TYR A N 1
ATOM 704 C CA . TYR A 1 90 ? -2.517 -10.937 -9.914 1.00 87.38 90 TYR A CA 1
ATOM 705 C C . TYR A 1 90 ? -1.128 -11.506 -9.633 1.00 87.38 90 TYR A C 1
ATOM 707 O O . TYR A 1 90 ? -0.133 -10.908 -10.025 1.00 87.38 90 TYR A O 1
ATOM 715 N N . LYS A 1 91 ? -1.036 -12.687 -9.010 1.00 85.00 91 LYS A N 1
ATOM 716 C CA . LYS A 1 91 ? 0.250 -13.374 -8.804 1.00 85.00 91 LYS A CA 1
ATOM 717 C C . LYS A 1 91 ? 0.869 -13.831 -10.125 1.00 85.00 91 LYS A C 1
ATOM 719 O O . LYS A 1 91 ? 2.074 -13.676 -10.311 1.00 85.00 91 LYS A O 1
ATOM 724 N N . ALA A 1 92 ? 0.056 -14.345 -11.048 1.00 81.94 92 ALA A N 1
ATOM 725 C CA . ALA A 1 92 ? 0.501 -14.685 -12.397 1.00 81.94 92 ALA A CA 1
ATOM 726 C C . ALA A 1 92 ? 1.010 -13.441 -13.146 1.00 81.94 92 ALA A C 1
ATOM 728 O O . ALA A 1 92 ? 2.112 -13.469 -13.693 1.00 81.94 92 ALA A O 1
ATOM 729 N N . TYR A 1 93 ? 0.272 -12.328 -13.068 1.00 82.44 93 TYR A N 1
ATOM 730 C CA . TYR A 1 93 ? 0.698 -11.038 -13.615 1.00 82.44 93 TYR A CA 1
ATOM 731 C C . TYR A 1 93 ? 2.020 -10.546 -13.003 1.00 82.44 93 TYR A C 1
ATOM 733 O O . TYR A 1 93 ? 2.940 -10.184 -13.734 1.00 82.44 93 TYR A O 1
ATOM 741 N N . ILE A 1 94 ? 2.160 -10.571 -11.671 1.00 79.50 94 ILE A N 1
ATOM 742 C CA . ILE A 1 94 ? 3.390 -10.158 -10.975 1.00 79.50 94 ILE A CA 1
ATOM 743 C C . ILE A 1 94 ? 4.591 -10.938 -11.519 1.00 79.50 94 ILE A C 1
ATOM 745 O O . ILE A 1 94 ? 5.600 -10.333 -11.875 1.00 79.50 94 ILE A O 1
ATOM 749 N N . ASN A 1 95 ? 4.462 -12.260 -11.656 1.00 74.25 95 ASN A N 1
ATOM 750 C CA . ASN A 1 95 ? 5.524 -13.112 -12.195 1.00 74.25 95 ASN A CA 1
ATOM 751 C C . ASN A 1 95 ? 5.901 -12.758 -13.645 1.00 74.25 95 ASN A C 1
ATOM 753 O O . ASN A 1 95 ? 7.060 -12.905 -14.027 1.00 74.25 95 ASN A O 1
ATOM 757 N N . GLN A 1 96 ? 4.952 -12.264 -14.442 1.00 70.19 96 GLN A N 1
ATOM 758 C CA . GLN A 1 96 ? 5.180 -11.851 -15.827 1.00 70.19 96 GLN A CA 1
ATOM 759 C C . GLN A 1 96 ? 5.858 -10.470 -15.942 1.00 70.19 96 GLN A C 1
ATOM 761 O O . GLN A 1 96 ? 6.693 -10.256 -16.822 1.00 70.19 96 GLN A O 1
ATOM 766 N N . VAL A 1 97 ? 5.521 -9.519 -15.065 1.00 65.56 97 VAL A N 1
ATOM 767 C CA . VAL A 1 97 ? 5.833 -8.081 -15.236 1.00 65.56 97 VAL A CA 1
ATOM 768 C C . VAL A 1 97 ? 7.231 -7.666 -14.797 1.00 65.56 97 VAL A C 1
ATOM 770 O O . VAL A 1 97 ? 7.704 -6.619 -15.238 1.00 65.56 97 VAL A O 1
ATOM 773 N N . PHE A 1 98 ? 7.940 -8.485 -14.019 1.00 59.22 98 PHE A N 1
ATOM 774 C CA . PHE A 1 98 ? 9.278 -8.196 -13.474 1.00 59.22 98 PHE A CA 1
ATOM 775 C C . PHE A 1 98 ? 10.389 -7.864 -14.502 1.00 59.22 98 PHE A C 1
ATOM 777 O O . PHE A 1 98 ? 11.556 -7.759 -14.134 1.00 59.22 98 PHE A O 1
ATOM 784 N N . THR A 1 99 ? 10.079 -7.688 -15.789 1.00 52.03 99 THR A N 1
ATOM 785 C CA . THR A 1 99 ? 11.075 -7.591 -16.858 1.00 52.03 99 THR A CA 1
ATOM 786 C C . THR A 1 99 ? 10.907 -6.454 -17.886 1.00 52.03 99 THR A C 1
ATOM 788 O O . THR A 1 99 ? 11.859 -6.265 -18.638 1.00 52.03 99 THR A O 1
ATOM 791 N N . HIS A 1 100 ? 9.803 -5.679 -17.966 1.00 53.78 100 HIS A N 1
ATOM 792 C CA . HIS A 1 100 ? 9.531 -4.933 -19.227 1.00 53.78 100 HIS A CA 1
ATOM 793 C C . HIS A 1 100 ? 9.233 -3.413 -19.202 1.00 53.78 100 HIS A C 1
ATOM 795 O O . HIS A 1 100 ? 9.387 -2.795 -20.251 1.00 53.78 100 HIS A O 1
ATOM 801 N N . THR A 1 101 ? 8.907 -2.743 -18.088 1.00 66.62 101 THR A N 1
ATOM 802 C CA . THR A 1 101 ? 8.527 -1.300 -18.134 1.00 66.62 101 THR A CA 1
ATOM 803 C C . THR A 1 101 ? 9.610 -0.337 -17.652 1.00 66.62 101 THR A C 1
ATOM 805 O O . THR A 1 101 ? 9.818 0.715 -18.255 1.00 66.62 101 THR A O 1
ATOM 808 N N . THR A 1 102 ? 10.372 -0.719 -16.627 1.00 73.50 102 THR A N 1
ATOM 809 C CA . THR A 1 102 ? 11.462 0.088 -16.048 1.00 73.50 102 THR A CA 1
ATOM 810 C C . THR A 1 102 ? 12.479 0.536 -17.096 1.00 73.50 102 THR A C 1
ATOM 812 O O . THR A 1 102 ? 13.049 1.618 -16.989 1.00 73.50 102 THR A O 1
ATOM 815 N N . HIS A 1 103 ? 12.697 -0.285 -18.126 1.00 74.19 103 HIS A N 1
ATOM 816 C CA . HIS A 1 103 ? 13.675 0.011 -19.160 1.00 74.19 103 HIS A CA 1
ATOM 817 C C . HIS A 1 103 ? 13.285 1.123 -20.109 1.00 74.19 103 HIS A C 1
ATOM 819 O O . HIS A 1 103 ? 14.139 1.931 -20.455 1.00 74.19 103 HIS A O 1
ATOM 825 N N . VAL A 1 104 ? 12.010 1.209 -20.467 1.00 77.19 104 VAL A N 1
ATOM 826 C CA . VAL A 1 104 ? 11.521 2.278 -21.337 1.00 77.19 104 VAL A CA 1
ATOM 827 C C . VAL A 1 104 ? 11.636 3.620 -20.615 1.00 77.19 104 VAL A C 1
ATOM 829 O O . VAL A 1 104 ? 12.308 4.521 -21.107 1.00 77.19 104 VAL A O 1
ATOM 832 N N . VAL A 1 105 ? 11.114 3.709 -19.386 1.00 79.00 105 VAL A N 1
ATOM 833 C CA . VAL A 1 105 ? 11.172 4.943 -18.581 1.00 79.00 105 VAL A CA 1
ATOM 834 C C . VAL A 1 105 ? 12.623 5.367 -18.313 1.00 79.00 105 VAL A C 1
ATOM 836 O O . VAL A 1 105 ? 12.966 6.544 -18.408 1.00 79.00 105 VAL A O 1
ATOM 839 N N . ALA A 1 106 ? 13.520 4.416 -18.036 1.00 81.25 106 ALA A N 1
ATOM 840 C CA . ALA A 1 106 ? 14.934 4.722 -17.832 1.00 81.25 106 ALA A CA 1
ATOM 841 C C . ALA A 1 106 ? 15.633 5.238 -19.102 1.00 81.25 106 ALA A C 1
ATOM 843 O O . ALA A 1 106 ? 16.497 6.109 -19.003 1.00 81.25 106 ALA A O 1
ATOM 844 N N . GLN A 1 107 ? 15.281 4.722 -20.283 1.00 83.75 107 GLN A N 1
ATOM 845 C CA . GLN A 1 107 ? 15.808 5.218 -21.559 1.00 83.75 107 GLN A CA 1
ATOM 846 C C . GLN A 1 107 ? 15.334 6.636 -21.866 1.00 83.75 107 GLN A C 1
ATOM 848 O O . GLN A 1 107 ? 16.124 7.447 -22.342 1.00 83.75 107 GLN A O 1
ATOM 853 N N . GLU A 1 108 ? 14.079 6.946 -21.555 1.00 83.06 108 GLU A N 1
ATOM 854 C CA . GLU A 1 108 ? 13.519 8.290 -21.721 1.00 83.06 108 GLU A CA 1
ATOM 855 C C . GLU A 1 108 ? 14.175 9.305 -20.777 1.00 83.06 108 GLU A C 1
ATOM 857 O O . GLU A 1 108 ? 14.561 10.391 -21.210 1.00 83.06 108 GLU A O 1
ATOM 862 N N . LEU A 1 109 ? 14.359 8.945 -19.502 1.00 85.75 109 LEU A N 1
ATOM 863 C CA . LEU A 1 109 ? 14.978 9.825 -18.505 1.00 85.75 109 LEU A CA 1
ATOM 864 C C . LEU A 1 109 ? 16.493 9.980 -18.697 1.00 85.75 109 LEU A C 1
ATOM 866 O O . LEU A 1 109 ? 17.046 11.050 -18.433 1.00 85.75 109 LEU A O 1
ATOM 870 N N . PHE A 1 110 ? 17.184 8.928 -19.148 1.00 86.62 110 PHE A N 1
ATOM 871 C CA . PHE A 1 110 ? 18.646 8.916 -19.256 1.00 86.62 110 PHE A CA 1
ATOM 872 C C . PHE A 1 110 ? 19.141 8.358 -20.606 1.00 86.62 110 PHE A C 1
ATOM 874 O O . PHE A 1 110 ? 19.931 7.406 -20.632 1.00 86.62 110 PHE A O 1
ATOM 881 N N . PRO A 1 111 ? 18.790 8.985 -21.743 1.00 83.00 111 PRO A N 1
ATOM 882 C CA . PRO A 1 111 ? 19.058 8.446 -23.084 1.00 83.00 111 PRO A CA 1
ATOM 883 C C . PRO A 1 111 ? 20.552 8.288 -23.400 1.00 83.00 111 PRO A C 1
ATOM 885 O O . PRO A 1 111 ? 20.950 7.404 -24.154 1.00 83.00 111 PRO A O 1
ATOM 888 N N . LYS A 1 112 ? 21.414 9.108 -22.784 1.00 83.25 112 LYS A N 1
ATOM 889 C CA . LYS A 1 112 ? 22.878 8.982 -22.909 1.00 83.25 112 LYS A CA 1
ATOM 890 C C . LYS A 1 112 ? 23.445 7.791 -22.126 1.00 83.25 112 LYS A C 1
ATOM 892 O O . LYS A 1 112 ? 24.480 7.257 -22.510 1.00 83.25 112 LYS A O 1
ATOM 897 N N . LYS A 1 113 ? 22.801 7.397 -21.017 1.00 79.75 113 LYS A N 1
ATOM 898 C CA . LYS A 1 113 ? 23.226 6.270 -20.162 1.00 79.75 113 LYS A CA 1
ATOM 899 C C . LYS A 1 113 ? 22.637 4.939 -20.642 1.00 79.75 113 LYS A C 1
ATOM 901 O O . LYS A 1 113 ? 23.302 3.908 -20.526 1.00 79.75 113 LYS A O 1
ATOM 906 N N . PHE A 1 114 ? 21.420 4.967 -21.187 1.00 79.19 114 PHE A N 1
ATOM 907 C CA . PHE A 1 114 ? 20.708 3.797 -21.698 1.00 79.19 114 PHE A CA 1
ATOM 908 C C . PHE A 1 114 ? 20.298 4.025 -23.158 1.00 79.19 114 PHE A C 1
ATOM 910 O O . PHE A 1 114 ? 19.211 4.534 -23.422 1.00 79.19 114 PHE A O 1
ATOM 917 N N . PRO A 1 115 ? 21.154 3.658 -24.125 1.00 74.94 115 PRO A N 1
ATOM 918 C CA . PRO A 1 115 ? 20.767 3.665 -25.529 1.00 74.94 115 PRO A CA 1
ATOM 919 C C . PRO A 1 115 ? 19.678 2.610 -25.812 1.00 74.94 115 PRO A C 1
ATOM 921 O O . PRO A 1 115 ? 19.509 1.681 -25.014 1.00 74.94 115 PRO A O 1
ATOM 924 N N . PRO A 1 116 ? 18.955 2.718 -26.944 1.00 66.38 116 PRO A N 1
ATOM 925 C CA . PRO A 1 116 ? 17.920 1.777 -27.380 1.00 66.38 116 PRO A CA 1
ATOM 926 C C . PRO A 1 116 ? 18.465 0.360 -27.652 1.00 66.38 116 PRO A C 1
ATOM 928 O O . PRO A 1 116 ? 18.676 -0.012 -28.798 1.00 66.38 116 PRO A O 1
ATOM 931 N N . ASN A 1 117 ? 18.726 -0.430 -26.601 1.00 64.19 117 ASN A N 1
ATOM 932 C CA . ASN A 1 117 ? 18.700 -1.900 -26.566 1.00 64.19 117 ASN A CA 1
ATOM 933 C C . ASN A 1 117 ? 19.085 -2.443 -25.174 1.00 64.19 117 ASN A C 1
ATOM 935 O O . ASN A 1 117 ? 19.890 -1.843 -24.465 1.00 64.19 117 ASN A O 1
ATOM 939 N N . LYS A 1 118 ? 18.497 -3.596 -24.822 1.00 60.34 118 LYS A N 1
ATOM 940 C CA . LYS A 1 118 ? 18.431 -4.232 -23.488 1.00 60.34 118 LYS A CA 1
ATOM 941 C C . LYS A 1 118 ? 19.663 -4.027 -22.593 1.00 60.34 118 LYS A C 1
ATOM 943 O O . LYS A 1 118 ? 20.711 -4.630 -22.819 1.00 60.34 118 LYS A O 1
ATOM 948 N N . ALA A 1 119 ? 19.487 -3.299 -21.488 1.00 60.66 119 ALA A N 1
ATOM 949 C CA . ALA A 1 119 ? 20.453 -3.268 -20.391 1.00 60.66 119 ALA A CA 1
ATOM 950 C C . ALA A 1 119 ? 19.811 -3.434 -19.005 1.00 60.66 119 ALA A C 1
ATOM 952 O O . ALA A 1 119 ? 18.710 -2.965 -18.729 1.00 60.66 119 ALA A O 1
ATOM 953 N N . VAL A 1 120 ? 20.569 -4.067 -18.105 1.00 65.38 120 VAL A N 1
ATOM 954 C CA . VAL A 1 120 ? 20.326 -4.093 -16.657 1.00 65.38 120 VAL A CA 1
ATOM 955 C C . VAL A 1 120 ? 20.551 -2.682 -16.099 1.00 65.38 120 VAL A C 1
ATOM 957 O O . VAL A 1 120 ? 21.692 -2.255 -15.920 1.00 65.38 120 VAL A O 1
ATOM 960 N N . ILE A 1 121 ? 19.465 -1.945 -15.865 1.00 70.12 121 ILE A N 1
ATOM 961 C CA . ILE A 1 121 ? 19.491 -0.506 -15.539 1.00 70.12 121 ILE A CA 1
ATOM 962 C C . ILE A 1 121 ? 19.915 -0.227 -14.105 1.00 70.12 121 ILE A C 1
ATOM 964 O O . ILE A 1 121 ? 20.754 0.636 -13.864 1.00 70.12 121 ILE A O 1
ATOM 968 N N . TYR A 1 122 ? 19.397 -1.005 -13.159 1.00 64.19 122 TYR A N 1
ATOM 969 C CA . TYR A 1 122 ? 19.579 -0.774 -11.725 1.00 64.19 122 TYR A CA 1
ATOM 970 C C . TYR A 1 122 ? 21.045 -0.836 -11.275 1.00 64.19 122 TYR A C 1
ATOM 972 O O . TYR A 1 122 ? 21.421 -0.160 -10.329 1.00 64.19 122 TYR A O 1
ATOM 980 N N . LYS A 1 123 ? 21.910 -1.572 -11.988 1.00 73.25 123 LYS A N 1
ATOM 981 C CA . LYS A 1 123 ? 23.351 -1.641 -11.678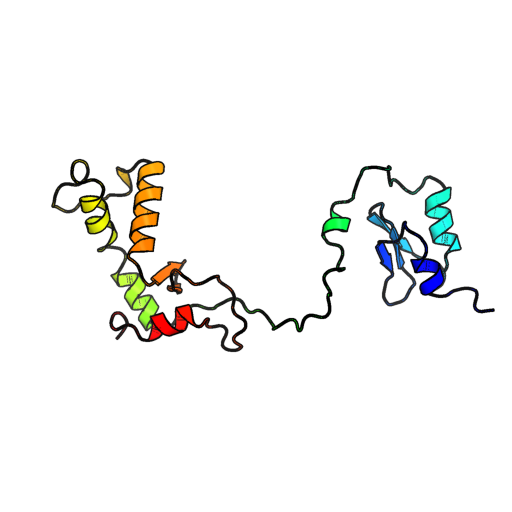 1.00 73.25 123 LYS A CA 1
ATOM 982 C C . LYS A 1 123 ? 24.147 -0.405 -12.116 1.00 73.25 123 LYS A C 1
ATOM 984 O O . LYS A 1 123 ? 25.302 -0.274 -11.728 1.00 73.25 123 LYS A O 1
ATOM 989 N N . LYS A 1 124 ? 23.578 0.450 -12.971 1.00 75.38 124 LYS A N 1
ATOM 990 C CA . LYS A 1 124 ? 24.270 1.604 -13.576 1.00 75.38 124 LYS A CA 1
ATOM 991 C C . LYS A 1 124 ? 23.769 2.954 -13.059 1.00 75.38 124 LYS A C 1
ATOM 993 O O . LYS A 1 124 ? 24.306 3.986 -13.457 1.00 75.38 124 LYS A O 1
ATOM 998 N N . LEU A 1 125 ? 22.728 2.956 -12.230 1.00 82.25 125 LEU A N 1
ATOM 999 C CA . LEU A 1 125 ? 22.133 4.171 -11.687 1.00 82.25 125 LEU A CA 1
ATOM 1000 C C . LEU A 1 125 ? 22.753 4.537 -10.339 1.00 82.25 125 LEU A C 1
ATOM 1002 O O . LEU A 1 125 ? 23.061 3.663 -9.532 1.00 82.25 125 LEU A O 1
ATOM 1006 N N . SER A 1 126 ? 22.918 5.839 -10.105 1.00 88.44 126 SER A N 1
ATOM 1007 C CA . SER A 1 126 ? 23.200 6.356 -8.765 1.00 88.44 126 SER A CA 1
ATOM 1008 C C . SER A 1 126 ? 21.944 6.279 -7.891 1.00 88.44 126 SER A C 1
ATOM 1010 O O . SER A 1 126 ? 20.835 6.151 -8.408 1.00 88.44 126 SER A O 1
ATOM 1012 N N . GLU A 1 127 ? 22.094 6.410 -6.572 1.00 88.06 127 GLU A N 1
ATOM 1013 C CA . GLU A 1 127 ? 20.954 6.425 -5.644 1.00 88.06 127 GLU A CA 1
ATOM 1014 C C . GLU A 1 127 ? 19.941 7.534 -5.981 1.00 88.06 127 GLU A C 1
ATOM 1016 O O . GLU A 1 127 ? 18.736 7.298 -5.995 1.00 88.06 127 GLU A O 1
ATOM 1021 N N . ASN A 1 128 ? 20.422 8.719 -6.365 1.00 89.31 128 ASN A N 1
ATOM 1022 C CA . ASN A 1 128 ? 19.559 9.826 -6.785 1.00 89.31 128 ASN A CA 1
ATOM 1023 C C . ASN A 1 128 ? 18.820 9.528 -8.099 1.00 89.31 128 ASN A C 1
ATOM 1025 O O . ASN A 1 128 ? 17.636 9.839 -8.225 1.00 89.31 128 ASN A O 1
ATOM 1029 N N . ASP A 1 129 ? 19.499 8.915 -9.074 1.00 86.88 129 ASP A N 1
ATOM 1030 C CA . ASP A 1 129 ? 18.865 8.548 -10.344 1.00 86.88 129 ASP A CA 1
ATOM 1031 C C . ASP A 1 129 ? 17.822 7.433 -10.150 1.00 86.88 129 ASP A C 1
ATOM 1033 O O . ASP A 1 129 ? 16.789 7.443 -10.819 1.00 86.88 129 ASP A O 1
ATOM 1037 N N . LEU A 1 130 ? 18.067 6.494 -9.224 1.00 85.19 130 LEU A N 1
ATOM 1038 C CA . LEU A 1 130 ? 17.099 5.465 -8.829 1.00 85.19 130 LEU A CA 1
ATOM 1039 C C . LEU A 1 130 ? 15.844 6.098 -8.228 1.00 85.19 130 LEU A C 1
ATOM 1041 O O . LEU A 1 130 ? 14.743 5.794 -8.673 1.00 85.19 130 LEU A O 1
ATOM 1045 N N . GLN A 1 131 ? 16.000 7.041 -7.293 1.00 85.19 131 GLN A N 1
ATOM 1046 C CA . GLN A 1 131 ? 14.858 7.756 -6.715 1.00 85.19 131 GLN A CA 1
ATOM 1047 C C . GLN A 1 131 ? 14.055 8.533 -7.767 1.00 85.19 131 GLN A C 1
ATOM 1049 O O . GLN A 1 131 ? 12.830 8.618 -7.669 1.00 85.19 131 GLN A O 1
ATOM 1054 N N . LEU A 1 132 ? 14.723 9.127 -8.761 1.00 87.44 132 LEU A N 1
ATOM 1055 C CA . LEU A 1 132 ? 14.050 9.834 -9.851 1.00 87.44 132 LEU A CA 1
ATOM 1056 C C . LEU A 1 132 ? 13.282 8.868 -10.762 1.00 87.44 132 LEU A C 1
ATOM 1058 O O . LEU A 1 132 ? 12.128 9.133 -11.097 1.00 87.44 132 LEU A O 1
ATOM 1062 N N . LEU A 1 133 ? 13.905 7.745 -11.125 1.00 85.25 133 LEU A N 1
ATOM 1063 C CA . LEU A 1 133 ? 13.278 6.699 -11.927 1.00 85.25 133 LEU A CA 1
ATOM 1064 C C . LEU A 1 133 ? 12.048 6.117 -11.221 1.00 85.25 133 LEU A C 1
ATOM 1066 O O . LEU A 1 133 ? 10.990 6.021 -11.836 1.00 85.25 133 LEU A O 1
ATOM 1070 N N . ASP A 1 134 ? 12.159 5.797 -9.931 1.00 81.38 134 ASP A N 1
ATOM 1071 C CA . ASP A 1 134 ? 11.044 5.274 -9.138 1.00 81.38 134 ASP A CA 1
ATOM 1072 C C . ASP A 1 134 ? 9.882 6.270 -9.081 1.00 81.38 134 ASP A C 1
ATOM 1074 O O . ASP A 1 134 ? 8.730 5.885 -9.277 1.00 81.38 134 ASP A O 1
ATOM 1078 N N . LYS A 1 135 ? 10.161 7.567 -8.885 1.00 83.25 135 LYS A N 1
ATOM 1079 C CA . LYS A 1 135 ? 9.129 8.618 -8.904 1.00 83.25 135 LYS A CA 1
ATOM 1080 C C . LYS A 1 135 ? 8.398 8.691 -10.242 1.00 83.25 135 LYS A C 1
ATOM 1082 O O . LYS A 1 135 ? 7.176 8.822 -10.245 1.00 83.25 135 LYS A O 1
ATOM 1087 N N . GLU A 1 136 ? 9.114 8.604 -11.360 1.00 84.94 136 GLU A N 1
ATOM 1088 C CA . GLU A 1 136 ? 8.489 8.673 -12.684 1.00 84.94 136 GLU A CA 1
ATOM 1089 C C . GLU A 1 136 ? 7.704 7.398 -13.010 1.00 84.94 136 GLU A C 1
ATOM 1091 O O . GLU A 1 136 ? 6.578 7.484 -13.498 1.00 84.94 136 GLU A O 1
ATOM 1096 N N . ILE A 1 137 ? 8.233 6.222 -12.656 1.00 79.44 137 ILE A N 1
ATOM 1097 C CA . ILE A 1 137 ? 7.503 4.952 -12.769 1.00 79.44 137 ILE A CA 1
ATOM 1098 C C . ILE A 1 137 ? 6.204 5.032 -11.970 1.00 79.44 137 ILE A C 1
ATOM 1100 O O . ILE A 1 137 ? 5.146 4.702 -12.499 1.00 79.44 137 ILE A O 1
ATOM 1104 N N . ILE A 1 138 ? 6.255 5.517 -10.728 1.00 74.62 138 ILE A N 1
ATOM 1105 C CA . ILE A 1 138 ? 5.069 5.719 -9.889 1.00 74.62 138 ILE A CA 1
ATOM 1106 C C . ILE A 1 138 ? 4.096 6.708 -10.542 1.00 74.62 138 ILE A C 1
ATOM 1108 O O . ILE A 1 138 ? 2.898 6.442 -10.555 1.00 74.62 138 ILE A O 1
ATOM 1112 N N . ARG A 1 139 ? 4.587 7.819 -11.111 1.00 78.19 139 ARG A N 1
ATOM 1113 C CA . ARG A 1 139 ? 3.756 8.841 -11.773 1.00 78.19 139 ARG A CA 1
ATOM 1114 C C . ARG A 1 139 ? 2.983 8.286 -12.968 1.00 78.19 139 ARG A C 1
ATOM 1116 O O . ARG A 1 139 ? 1.842 8.678 -13.190 1.00 78.19 139 ARG A O 1
ATOM 1123 N N . GLN A 1 140 ? 3.608 7.403 -13.739 1.00 75.94 140 GLN A N 1
ATOM 1124 C CA . GLN A 1 140 ? 3.004 6.801 -14.929 1.00 75.94 140 GLN A CA 1
ATOM 1125 C C . GLN A 1 140 ? 2.168 5.554 -14.606 1.00 75.94 140 GLN A C 1
ATOM 1127 O O . GLN A 1 140 ? 1.337 5.130 -15.411 1.00 75.94 140 GLN A O 1
ATOM 1132 N N . SER A 1 141 ? 2.370 4.959 -13.431 1.00 79.06 141 SER A N 1
ATOM 1133 C CA . SER A 1 141 ? 1.704 3.722 -13.039 1.00 79.06 141 SER A CA 1
ATOM 1134 C C . SER A 1 141 ? 0.378 3.988 -12.334 1.00 79.06 141 SER A C 1
ATOM 1136 O O . SER A 1 141 ? 0.287 4.762 -11.388 1.00 79.06 141 SER A O 1
ATOM 1138 N N . LYS A 1 142 ? -0.665 3.257 -12.729 1.00 83.38 142 LYS A N 1
ATOM 1139 C CA . LYS A 1 142 ? -1.936 3.217 -11.986 1.00 83.38 142 LYS A CA 1
ATOM 1140 C C . LYS A 1 142 ? -1.848 2.330 -10.732 1.00 83.38 142 LYS A C 1
ATOM 1142 O O . LYS A 1 142 ? -2.577 2.529 -9.759 1.00 83.38 142 LYS A O 1
ATOM 1147 N N . TRP A 1 143 ? -0.947 1.347 -10.740 1.00 87.44 143 TRP A N 1
ATOM 1148 C CA . TRP A 1 143 ? -0.750 0.376 -9.664 1.00 87.44 143 TRP A CA 1
ATOM 1149 C C . TRP A 1 143 ? 0.731 0.055 -9.449 1.00 87.44 143 TRP A C 1
ATOM 1151 O O . TRP A 1 143 ? 1.563 0.235 -10.331 1.00 87.44 143 TRP A O 1
ATOM 1161 N N . LYS A 1 144 ? 1.053 -0.444 -8.260 1.00 85.56 144 LYS A N 1
ATOM 1162 C CA . LYS A 1 144 ? 2.380 -0.875 -7.820 1.00 85.56 144 LYS A CA 1
ATOM 1163 C C . LYS A 1 144 ? 2.314 -2.287 -7.246 1.00 85.56 144 LYS A C 1
ATOM 1165 O O . LYS A 1 144 ? 1.263 -2.726 -6.774 1.00 85.56 144 LYS A O 1
ATOM 1170 N N . ILE A 1 145 ? 3.444 -2.984 -7.277 1.00 84.31 145 ILE A N 1
ATOM 1171 C CA . ILE A 1 145 ? 3.609 -4.298 -6.652 1.00 84.31 145 ILE A CA 1
ATOM 1172 C C . ILE A 1 145 ? 4.312 -4.081 -5.310 1.00 84.31 145 ILE A C 1
ATOM 1174 O O . ILE A 1 145 ? 5.435 -3.586 -5.274 1.00 84.31 145 ILE A O 1
ATOM 1178 N N . GLU A 1 146 ? 3.654 -4.4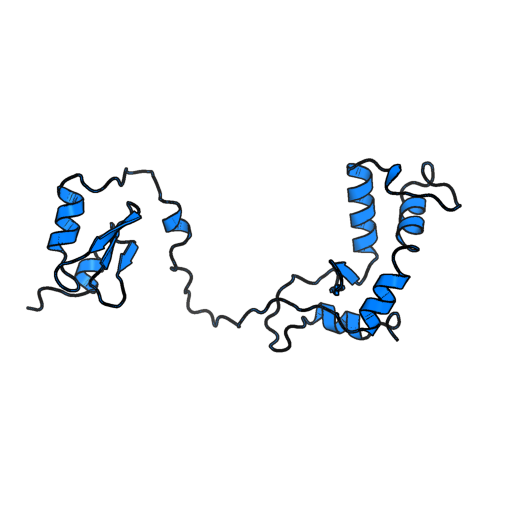38 -4.209 1.00 80.56 146 GLU A N 1
ATOM 1179 C CA . GLU A 1 146 ? 4.226 -4.410 -2.859 1.00 80.56 146 GLU A CA 1
ATOM 1180 C C . GLU A 1 146 ? 4.280 -5.842 -2.313 1.00 80.56 146 GLU A C 1
ATOM 1182 O O . GLU A 1 146 ? 3.261 -6.435 -1.951 1.00 80.56 146 GLU A O 1
ATOM 1187 N N . GLY A 1 147 ? 5.479 -6.430 -2.293 1.00 82.19 147 GLY A N 1
ATOM 1188 C CA . GLY A 1 147 ? 5.656 -7.851 -1.993 1.00 82.19 147 GLY A CA 1
ATOM 1189 C C . GLY A 1 147 ? 5.032 -8.729 -3.082 1.00 82.19 147 GLY A C 1
ATOM 1190 O O . GLY A 1 147 ? 5.468 -8.696 -4.228 1.00 82.19 147 GLY A O 1
ATOM 1191 N N . LEU A 1 148 ? 4.008 -9.508 -2.725 1.00 83.12 148 LEU A N 1
ATOM 1192 C CA . LEU A 1 148 ? 3.257 -10.379 -3.647 1.00 83.12 148 LEU A CA 1
ATOM 1193 C C . LEU A 1 148 ? 1.824 -9.882 -3.895 1.00 83.12 148 LEU A C 1
ATOM 1195 O O . LEU A 1 148 ? 0.933 -10.675 -4.201 1.00 83.12 148 LEU A O 1
ATOM 1199 N N . VAL A 1 149 ? 1.597 -8.582 -3.715 1.00 89.50 149 VAL A N 1
ATOM 1200 C CA . VAL A 1 149 ? 0.275 -7.957 -3.791 1.00 89.50 149 VAL A CA 1
ATOM 1201 C C . VAL A 1 149 ? 0.321 -6.776 -4.751 1.00 89.50 149 VAL A C 1
ATOM 1203 O O . VAL A 1 149 ? 1.231 -5.948 -4.682 1.00 89.50 149 VAL A O 1
ATOM 1206 N N . VAL A 1 150 ? -0.686 -6.665 -5.617 1.00 90.69 150 VAL A N 1
ATOM 1207 C CA . VAL A 1 150 ? -0.894 -5.469 -6.441 1.00 90.69 150 VAL A CA 1
ATOM 1208 C C . VAL A 1 150 ? -1.742 -4.465 -5.660 1.00 90.69 150 VAL A C 1
ATOM 1210 O O . VAL A 1 150 ? -2.777 -4.806 -5.086 1.00 90.69 150 VAL A O 1
ATOM 1213 N N . ARG A 1 151 ? -1.319 -3.204 -5.625 1.00 92.75 151 ARG A N 1
ATOM 1214 C CA . ARG A 1 151 ? -2.060 -2.100 -5.000 1.00 92.75 151 ARG A CA 1
ATOM 1215 C C . ARG A 1 151 ? -2.125 -0.914 -5.938 1.00 92.75 151 ARG A C 1
ATOM 1217 O O . ARG A 1 151 ? -1.207 -0.693 -6.714 1.00 92.75 151 ARG A O 1
ATOM 1224 N N . SER A 1 152 ? -3.162 -0.095 -5.814 1.00 91.12 152 SER A N 1
ATOM 1225 C CA . SER A 1 152 ? -3.136 1.235 -6.425 1.00 91.12 152 SER A CA 1
ATOM 1226 C C . SER A 1 152 ? -1.951 2.048 -5.895 1.00 91.12 152 SER A C 1
ATOM 1228 O O . SER A 1 152 ? -1.592 1.939 -4.717 1.00 91.12 152 SER A O 1
ATOM 1230 N N . VAL A 1 153 ? -1.365 2.891 -6.747 1.00 88.12 153 VAL A N 1
ATOM 1231 C CA . VAL A 1 153 ? -0.356 3.874 -6.318 1.00 88.12 153 VAL A CA 1
ATOM 1232 C C . VAL A 1 153 ? -0.921 4.807 -5.238 1.00 88.12 153 VAL A C 1
ATOM 1234 O O . VAL A 1 153 ? -0.204 5.154 -4.303 1.00 88.12 153 VAL A O 1
ATOM 1237 N N . SER A 1 154 ? -2.221 5.106 -5.294 1.00 89.38 154 SER A N 1
ATOM 1238 C CA . SER A 1 154 ? -2.953 5.921 -4.314 1.00 89.38 154 SER A CA 1
ATOM 1239 C C . SER A 1 154 ? -3.419 5.139 -3.077 1.00 89.38 154 SER A C 1
ATOM 1241 O O . SER A 1 154 ? -4.166 5.659 -2.253 1.00 89.38 154 SER A O 1
ATOM 1243 N N . CYS A 1 155 ? -3.025 3.870 -2.919 1.00 91.38 155 CYS A N 1
ATOM 1244 C CA . CYS A 1 155 ? -3.385 3.088 -1.741 1.00 91.38 155 CYS A CA 1
ATOM 1245 C C . CYS A 1 155 ? -2.619 3.568 -0.496 1.00 91.38 155 CYS A C 1
ATOM 1247 O O . CYS A 1 155 ? -1.419 3.333 -0.369 1.00 91.38 155 CYS A O 1
ATOM 1249 N N . GLU A 1 156 ? -3.341 4.122 0.480 1.00 90.56 156 GLU A N 1
ATOM 1250 C CA . GLU A 1 156 ? -2.808 4.535 1.791 1.00 90.56 156 GLU A CA 1
ATOM 1251 C C . GLU A 1 156 ? -2.615 3.371 2.782 1.00 90.56 156 GLU A C 1
ATOM 1253 O O . GLU A 1 156 ? -2.484 3.581 3.982 1.00 90.56 156 GLU A O 1
ATOM 1258 N N . GLN A 1 157 ? -2.643 2.121 2.309 1.00 90.38 157 GLN A N 1
ATOM 1259 C CA . GLN A 1 157 ? -2.506 0.888 3.105 1.00 90.38 157 GLN A CA 1
ATOM 1260 C C . GLN A 1 157 ? -3.625 0.597 4.118 1.00 90.38 157 GLN A C 1
ATOM 1262 O O . GLN A 1 157 ? -3.710 -0.534 4.597 1.00 90.38 157 GLN A O 1
ATOM 1267 N N . TYR A 1 158 ? -4.528 1.537 4.383 1.00 91.94 158 TYR A N 1
ATOM 1268 C CA . TYR A 1 158 ? -5.667 1.367 5.284 1.00 91.94 158 TYR A CA 1
ATOM 1269 C C . TYR A 1 158 ? -6.991 1.666 4.581 1.00 91.94 158 TYR A C 1
ATOM 1271 O O . TYR A 1 158 ? -7.045 2.322 3.542 1.00 91.94 158 TYR A O 1
ATOM 1279 N N . THR A 1 159 ? -8.087 1.156 5.136 1.00 91.31 159 THR A N 1
ATOM 1280 C CA . THR A 1 159 ? -9.437 1.432 4.645 1.00 91.31 159 THR A CA 1
ATOM 1281 C C . THR A 1 159 ? -10.465 1.356 5.765 1.00 91.31 159 THR A C 1
ATOM 1283 O O . THR A 1 159 ? -10.281 0.643 6.747 1.00 91.31 159 THR A O 1
ATOM 1286 N N . THR A 1 160 ? -11.571 2.074 5.614 1.00 90.50 160 THR A N 1
ATOM 1287 C CA . THR A 1 160 ? -12.768 1.927 6.454 1.00 90.50 160 THR A CA 1
ATOM 1288 C C . THR A 1 160 ? -13.739 0.876 5.904 1.00 90.50 160 THR A C 1
ATOM 1290 O O . THR A 1 160 ? -14.735 0.556 6.550 1.00 90.50 160 THR A O 1
ATOM 1293 N N . ASN A 1 161 ? -13.453 0.310 4.725 1.00 88.12 161 ASN A N 1
ATOM 1294 C CA . ASN A 1 161 ? -14.275 -0.714 4.092 1.00 88.12 161 ASN A CA 1
ATOM 1295 C C . ASN A 1 161 ? -14.145 -2.058 4.829 1.00 88.12 161 ASN A C 1
ATOM 1297 O O . ASN A 1 161 ? -13.040 -2.565 5.026 1.00 88.12 161 ASN A O 1
ATOM 1301 N N . SER A 1 162 ? -15.277 -2.664 5.191 1.00 87.81 162 SER A N 1
ATOM 1302 C CA . SER A 1 162 ? -15.334 -3.960 5.879 1.00 87.81 162 SER A CA 1
ATOM 1303 C C . SER A 1 162 ? -14.787 -5.123 5.045 1.00 87.81 162 SER A C 1
ATOM 1305 O O . SER A 1 162 ? -14.275 -6.080 5.622 1.00 87.81 162 SER A O 1
ATOM 1307 N N . SER A 1 163 ? -14.821 -5.023 3.711 1.00 91.06 163 SER A N 1
ATOM 1308 C CA . SER A 1 163 ? -14.172 -5.985 2.800 1.00 91.06 163 SER A CA 1
ATOM 1309 C C . SER A 1 163 ? -12.643 -5.945 2.863 1.00 91.06 163 SER A C 1
ATOM 1311 O O . SER A 1 163 ? -11.986 -6.803 2.283 1.00 91.06 163 SER A O 1
ATOM 1313 N N . ARG A 1 164 ? -12.073 -4.948 3.555 1.00 92.75 164 ARG A N 1
ATOM 1314 C CA . ARG A 1 164 ? -10.634 -4.677 3.637 1.00 92.75 164 ARG A CA 1
ATOM 1315 C C . ARG A 1 164 ? -9.976 -4.354 2.293 1.00 92.75 164 ARG A C 1
ATOM 1317 O O . ARG A 1 164 ? -8.758 -4.258 2.233 1.00 92.75 164 ARG A O 1
ATOM 1324 N N . LEU A 1 165 ? -10.749 -4.085 1.243 1.00 93.56 165 LEU A N 1
ATOM 1325 C CA . LEU A 1 165 ? -10.253 -3.543 -0.021 1.00 93.56 165 LEU A CA 1
ATOM 1326 C C . LEU A 1 165 ? -10.625 -2.057 -0.127 1.00 93.56 165 LEU A C 1
ATOM 1328 O O . LEU A 1 165 ? -11.798 -1.693 -0.008 1.00 93.56 165 LEU A O 1
ATOM 1332 N N . CYS A 1 166 ? -9.637 -1.178 -0.323 1.00 94.31 166 CYS A N 1
ATOM 1333 C CA . CYS A 1 166 ? -9.909 0.249 -0.515 1.00 94.31 166 CYS A CA 1
ATOM 1334 C C . CYS A 1 166 ? -10.439 0.544 -1.928 1.00 94.31 166 CYS A C 1
ATOM 1336 O O . CYS A 1 166 ? -10.185 -0.215 -2.862 1.00 94.31 166 CYS A O 1
ATOM 1338 N N . ASN A 1 167 ? -11.134 1.674 -2.090 1.00 92.81 167 ASN A N 1
ATOM 1339 C CA . ASN A 1 167 ? -11.742 2.061 -3.367 1.00 92.81 167 ASN A CA 1
ATOM 1340 C C . ASN A 1 167 ? -10.701 2.198 -4.489 1.00 92.81 167 ASN A C 1
ATOM 1342 O O . ASN A 1 167 ? -10.917 1.666 -5.568 1.00 92.81 167 ASN A O 1
ATOM 1346 N N . TYR A 1 168 ? -9.529 2.773 -4.201 1.00 93.31 168 TYR A N 1
ATOM 1347 C CA . TYR A 1 168 ? -8.446 2.882 -5.183 1.00 93.31 168 TYR A CA 1
ATOM 1348 C C . TYR A 1 168 ? -7.955 1.515 -5.682 1.00 93.31 168 TYR A C 1
ATOM 1350 O O . TYR A 1 168 ? -7.731 1.324 -6.871 1.00 93.31 168 TYR A O 1
ATOM 1358 N N . CYS A 1 169 ? -7.792 0.530 -4.790 1.00 92.44 169 CYS A N 1
ATOM 1359 C CA . CYS A 1 169 ? -7.413 -0.824 -5.207 1.00 92.44 169 CYS A CA 1
ATOM 1360 C C . CYS A 1 169 ? -8.552 -1.535 -5.946 1.00 92.44 169 CYS A C 1
ATOM 1362 O O . CYS A 1 169 ? -8.278 -2.354 -6.816 1.00 92.44 169 CYS A O 1
ATOM 1364 N N . LYS A 1 170 ? -9.809 -1.218 -5.621 1.00 92.25 170 LYS A N 1
ATOM 1365 C CA . LYS A 1 170 ? -10.972 -1.738 -6.339 1.00 92.25 170 LYS A CA 1
ATOM 1366 C C . LYS A 1 170 ? -11.037 -1.206 -7.775 1.00 92.25 170 LYS A C 1
ATOM 1368 O O . LYS A 1 170 ? -11.286 -1.984 -8.676 1.00 92.25 170 LYS A O 1
ATOM 1373 N N . GLU A 1 171 ? -10.737 0.068 -8.007 1.00 91.00 171 GLU A N 1
ATOM 1374 C CA . GLU A 1 171 ? -10.663 0.639 -9.364 1.00 91.00 171 GLU A CA 1
ATOM 1375 C C . GLU A 1 171 ? -9.592 -0.049 -10.224 1.00 91.00 171 GLU A C 1
ATOM 1377 O O . GLU A 1 171 ? -9.806 -0.309 -11.404 1.00 91.00 171 GLU A O 1
ATOM 1382 N N . VAL A 1 172 ? -8.452 -0.402 -9.620 1.00 89.38 172 VAL A N 1
ATOM 1383 C CA . VAL A 1 172 ? -7.389 -1.174 -10.289 1.00 89.38 172 VAL A CA 1
ATOM 1384 C C . VAL A 1 172 ? -7.843 -2.597 -10.628 1.00 89.38 172 VAL A C 1
ATOM 1386 O O . VAL A 1 172 ? -7.385 -3.160 -11.619 1.00 89.38 172 VAL A O 1
ATOM 1389 N N . GLN A 1 173 ? -8.745 -3.179 -9.834 1.00 87.81 173 GLN A N 1
ATOM 1390 C CA . GLN A 1 173 ? -9.250 -4.540 -10.027 1.00 87.81 173 GLN A CA 1
ATOM 1391 C C . GLN A 1 173 ? -9.893 -4.739 -11.408 1.00 87.81 173 GLN A C 1
ATOM 1393 O O . GLN A 1 173 ? -9.767 -5.820 -11.982 1.00 87.81 173 GLN A O 1
ATOM 1398 N N . ASP A 1 174 ? -10.547 -3.696 -11.925 1.00 81.56 174 ASP A N 1
ATOM 1399 C CA . ASP A 1 174 ? -11.316 -3.720 -13.172 1.00 81.56 174 ASP A CA 1
ATOM 1400 C C . ASP A 1 174 ? -10.480 -3.376 -14.423 1.00 81.56 174 ASP A C 1
ATOM 1402 O O . ASP A 1 174 ? -11.012 -3.390 -15.543 1.00 81.56 174 ASP A O 1
ATOM 1406 N N . ASP A 1 175 ? -9.182 -3.081 -14.260 1.00 84.25 175 ASP A N 1
ATOM 1407 C CA . ASP A 1 175 ? -8.290 -2.718 -15.367 1.00 84.25 175 ASP A CA 1
ATOM 1408 C C . ASP A 1 175 ? -8.110 -3.889 -16.354 1.00 84.25 175 ASP A C 1
ATOM 1410 O O . ASP A 1 175 ? -8.093 -5.066 -15.987 1.00 84.25 175 ASP A O 1
ATOM 1414 N N . GLN A 1 176 ? -7.991 -3.560 -17.643 1.00 74.69 176 GLN A N 1
ATOM 1415 C CA . GLN A 1 176 ? -7.887 -4.543 -18.721 1.00 74.69 176 GLN A CA 1
ATOM 1416 C C . GLN A 1 176 ? -6.614 -5.386 -18.633 1.00 74.69 176 GLN A C 1
ATOM 1418 O O . GLN A 1 176 ? -6.602 -6.493 -19.158 1.00 74.69 176 GLN A O 1
ATOM 1423 N N . VAL A 1 177 ? -5.568 -4.901 -17.956 1.00 74.06 177 VAL A N 1
ATOM 1424 C CA . VAL A 1 177 ? -4.297 -5.632 -17.837 1.00 74.06 177 VAL A CA 1
ATOM 1425 C C . VAL A 1 177 ? -4.424 -6.956 -17.065 1.00 74.06 177 VAL A C 1
ATOM 1427 O O . VAL A 1 177 ? -3.551 -7.812 -17.188 1.00 74.06 177 VAL A O 1
ATOM 1430 N N . PHE A 1 178 ? -5.476 -7.118 -16.252 1.00 75.38 178 PHE A N 1
ATOM 1431 C CA . PHE A 1 178 ? -5.689 -8.289 -15.392 1.00 75.38 178 PHE A CA 1
ATOM 1432 C C . PHE A 1 178 ? -6.774 -9.252 -15.909 1.00 75.38 178 PHE A C 1
ATOM 1434 O O . PHE A 1 178 ? -7.204 -10.128 -15.156 1.00 75.38 178 P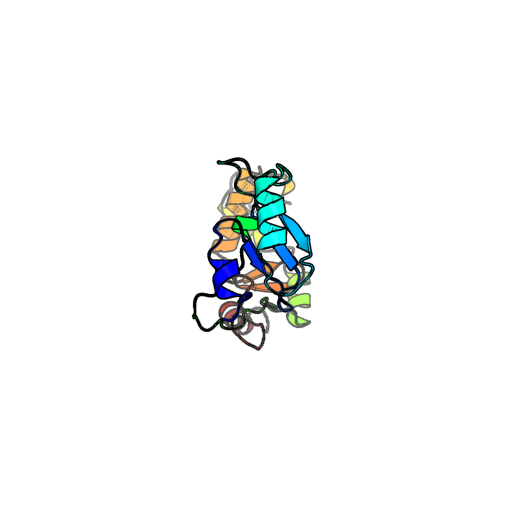HE A O 1
ATOM 1441 N N . LYS A 1 179 ? -7.243 -9.076 -17.149 1.00 68.44 179 LYS A N 1
ATOM 1442 C CA . LYS A 1 179 ? -8.226 -9.942 -17.823 1.00 68.44 179 LYS A CA 1
ATOM 1443 C C . LYS A 1 179 ? -7.535 -10.837 -18.841 1.00 68.44 179 LYS A C 1
ATOM 1445 O O . LYS A 1 179 ? -7.956 -12.008 -18.938 1.00 68.44 179 LYS A O 1
#

Organism: NCBI:txid60492

Sequence (179 aa):
MVKYTKERLLKNPMIVHISDCGLEVTCKCGKVIKLKRAYDEVYFLSHINSGGCKFQDGVVSILNYFSPTLKDNQPTTKRYTCTGLDSPIYKAYINQVFTHTTHVVAQELFPKKFPPNKAVIYKKLSENDLQLLDKEIIRQSKWKIEGLVVRSVSCEQYTTNSSRLCNYCKEVQDDQVFK